Protein AF-A0A382MDK3-F1 (afdb_monomer)

Foldseek 3Di:
DPPPDQDDQLNHGVVCCVVPHDPLQSVCCNVVVDGDDPVRSVVSVVVVVVVVPDD

Secondary structure (DSSP, 8-state):
-------EETTEEHHHHHHHS-HHHHHHHHHHSSPPPHHHHHHHHHHHHHHT---

Nearest PDB structures (foldseek):
  1vgp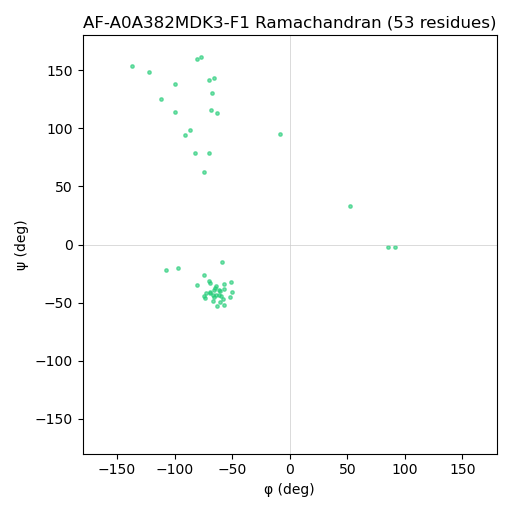-assembly1_A-2  TM=9.364E-01  e=4.578E-03  Sulfurisphaera tokodaii
  8bp7-assembly1_C  TM=9.325E-01  e=1.774E-02  Synechococcus elongatus PCC 7942 = FACHB-805
  1aj8-assembly1_B  TM=9.608E-01  e=2.173E-02  Pyrococcus furiosus
  6hxp-assembly1_A  TM=9.061E-01  e=7.354E-02  Hydrogenobacter thermophilus
  6hxo-assembly1_E  TM=8.009E-01  e=1.104E-01  Chlorobium limicola

Mean predicted aligned error: 7.5 Å

InterPro domains:
  IPR002020 Citrate synthase [PF00285] (5-54)
  IPR002020 Citrate synthase [PTHR11739] (6-53)
  IPR016142 Citrate synthase-like, large alpha subdomain [G3DSA:1.10.580.10] (3-54)
  IPR036969 Citrate synthase superfamily [SSF48256] (3-51)

Organism: NCBI:txid408172

pLDDT: mean 80.11, std 10.95, range [45.59, 90.81]

Solvent-accessible surface area (backbone atoms only — not comparable to full-atom values): 3496 Å² total; per-residue (Å²): 132,88,85,70,79,82,54,57,61,96,85,39,48,50,67,60,43,64,74,75,41,54,71,71,44,51,52,38,23,70,76,72,70,45,78,57,50,79,68,53,44,55,48,50,54,51,50,54,60,60,66,68,60,80,126

Sequence (55 aa):
MPEINSLTYRGYTVQELCEKCSFEEVAYLVLNGELPNKKQLKKFIKEERSDRKLS

Structure (mmCIF, N/CA/C/O backbone):
data_AF-A0A382MDK3-F1
#
_entry.id   AF-A0A382MDK3-F1
#
loop_
_atom_site.group_PDB
_atom_site.id
_atom_site.type_symbol
_atom_site.label_atom_id
_atom_site.label_alt_id
_atom_site.label_comp_id
_atom_site.label_asym_id
_atom_site.label_entity_id
_atom_site.label_seq_id
_atom_site.pdbx_PDB_ins_code
_atom_site.Cartn_x
_atom_site.Cartn_y
_atom_site.Cartn_z
_atom_site.occupancy
_atom_site.B_iso_or_equiv
_atom_site.auth_seq_id
_atom_site.auth_comp_id
_atom_site.auth_asym_id
_atom_site.auth_atom_id
_atom_site.pdbx_PDB_model_num
ATOM 1 N N . MET A 1 1 ? 28.181 -9.137 -11.081 1.00 45.59 1 MET A N 1
ATOM 2 C CA . MET A 1 1 ? 26.833 -8.905 -11.637 1.00 45.59 1 MET A CA 1
ATOM 3 C C . MET A 1 1 ? 25.843 -8.951 -10.489 1.00 45.59 1 MET A C 1
ATOM 5 O O . MET A 1 1 ? 25.811 -9.985 -9.836 1.00 45.59 1 MET A O 1
ATOM 9 N N . PRO A 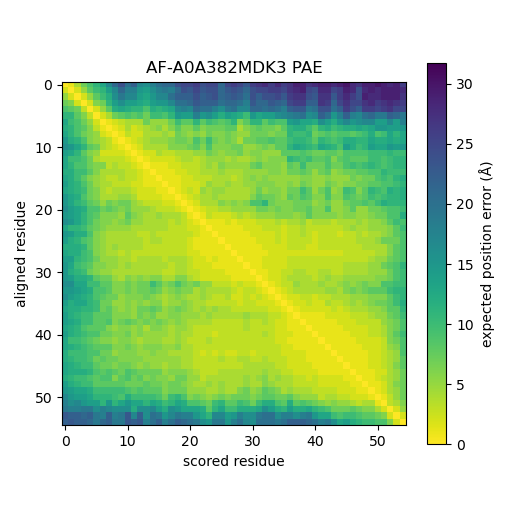1 2 ? 25.104 -7.880 -10.161 1.00 53.06 2 PRO A N 1
ATOM 10 C CA . PRO A 1 2 ? 24.006 -8.015 -9.225 1.00 53.06 2 PRO A CA 1
ATOM 11 C C . PRO A 1 2 ? 22.766 -8.433 -10.022 1.00 53.06 2 PRO A C 1
ATOM 13 O O . PRO A 1 2 ? 22.110 -7.614 -10.657 1.00 53.06 2 PRO A O 1
ATOM 16 N N . GLU A 1 3 ? 22.470 -9.729 -10.015 1.00 56.88 3 GLU A N 1
ATOM 17 C CA . GLU A 1 3 ? 21.186 -10.294 -10.442 1.00 56.88 3 GLU A CA 1
ATOM 18 C C . GLU A 1 3 ? 20.119 -10.016 -9.372 1.00 56.88 3 GLU A C 1
ATOM 20 O O . GLU A 1 3 ? 19.593 -10.924 -8.730 1.00 56.88 3 GLU A O 1
ATOM 25 N N . ILE A 1 4 ? 19.822 -8.744 -9.106 1.00 53.22 4 ILE A N 1
ATOM 26 C CA . ILE A 1 4 ? 18.767 -8.394 -8.156 1.00 53.22 4 ILE A CA 1
ATOM 27 C C . ILE A 1 4 ? 17.448 -8.251 -8.904 1.00 53.22 4 ILE A C 1
ATOM 29 O O . ILE A 1 4 ? 17.143 -7.211 -9.481 1.00 53.22 4 ILE A O 1
ATOM 33 N N . ASN A 1 5 ? 16.706 -9.362 -8.912 1.00 56.53 5 ASN A N 1
ATOM 34 C CA . ASN A 1 5 ? 15.262 -9.468 -9.117 1.00 56.53 5 ASN A CA 1
ATOM 35 C C . ASN A 1 5 ? 14.569 -8.103 -9.133 1.00 56.53 5 ASN A C 1
ATOM 37 O O . ASN A 1 5 ? 14.242 -7.554 -8.078 1.00 56.53 5 ASN A O 1
ATOM 41 N N . SER A 1 6 ? 14.364 -7.550 -10.329 1.00 60.00 6 SER A N 1
ATOM 42 C CA . SER A 1 6 ? 13.640 -6.297 -10.518 1.00 60.00 6 SER A CA 1
ATOM 43 C C . SER A 1 6 ? 12.166 -6.554 -10.216 1.00 60.00 6 SER A C 1
ATOM 45 O O . SER A 1 6 ? 11.356 -6.786 -11.111 1.00 60.00 6 SER A O 1
ATOM 47 N N . LEU A 1 7 ? 11.831 -6.599 -8.926 1.00 72.19 7 LEU A N 1
ATOM 48 C CA . LEU A 1 7 ? 10.469 -6.781 -8.468 1.00 72.19 7 LEU A CA 1
ATOM 49 C C . LEU A 1 7 ? 9.714 -5.510 -8.847 1.00 72.19 7 LEU A C 1
ATOM 51 O O . LEU A 1 7 ? 10.053 -4.406 -8.408 1.00 72.19 7 LEU A O 1
ATOM 55 N N . THR A 1 8 ? 8.737 -5.668 -9.729 1.00 75.12 8 THR A N 1
ATOM 56 C CA . THR A 1 8 ? 7.892 -4.570 -10.178 1.00 75.12 8 THR A CA 1
ATOM 57 C C . THR A 1 8 ? 6.485 -4.793 -9.656 1.00 75.12 8 THR A C 1
ATOM 59 O O . THR A 1 8 ? 5.879 -5.839 -9.881 1.00 75.12 8 THR A O 1
ATOM 62 N N . TYR A 1 9 ? 5.951 -3.799 -8.955 1.00 75.38 9 TYR A N 1
ATOM 63 C CA . TYR A 1 9 ? 4.542 -3.770 -8.590 1.00 75.38 9 TYR A CA 1
ATOM 64 C C . TYR A 1 9 ? 3.818 -2.851 -9.561 1.00 75.38 9 TYR A C 1
ATOM 66 O O . TYR A 1 9 ? 4.071 -1.649 -9.597 1.00 75.38 9 TYR A O 1
ATOM 74 N N . ARG A 1 10 ? 2.923 -3.429 -10.376 1.00 72.25 10 ARG A N 1
ATOM 75 C CA . ARG A 1 10 ? 2.068 -2.689 -11.326 1.00 72.25 10 ARG A CA 1
ATOM 76 C C . ARG A 1 10 ? 2.845 -1.740 -12.261 1.00 72.25 10 ARG A C 1
ATOM 78 O O . ARG A 1 10 ? 2.330 -0.700 -12.646 1.00 72.25 10 ARG A O 1
ATOM 85 N N . GLY A 1 11 ? 4.073 -2.108 -12.637 1.00 76.56 11 GLY A N 1
ATOM 86 C CA . GLY A 1 11 ? 4.932 -1.306 -13.520 1.00 76.56 11 GLY A CA 1
ATOM 87 C C . GLY A 1 11 ? 5.871 -0.325 -12.807 1.00 76.56 11 GLY A C 1
ATOM 88 O O . GLY A 1 11 ? 6.687 0.304 -13.473 1.00 76.56 11 GLY A O 1
ATOM 89 N N . TYR A 1 12 ? 5.819 -0.236 -11.476 1.00 76.69 12 TYR A N 1
ATOM 90 C CA . TYR A 1 12 ? 6.766 0.534 -10.667 1.00 76.69 12 TYR A CA 1
ATOM 91 C C . TYR A 1 12 ? 7.818 -0.387 -10.058 1.00 76.69 12 TYR A C 1
ATOM 93 O O . TYR A 1 12 ? 7.491 -1.473 -9.574 1.00 76.69 12 TYR A O 1
ATOM 101 N N . THR A 1 13 ? 9.084 0.029 -10.064 1.00 83.38 13 THR A N 1
ATOM 102 C CA . THR A 1 13 ? 10.144 -0.723 -9.384 1.00 83.38 13 THR A CA 1
ATOM 103 C C . THR A 1 13 ? 9.957 -0.617 -7.875 1.00 83.38 13 THR A C 1
ATOM 105 O O . THR A 1 13 ? 9.602 0.438 -7.350 1.00 83.38 13 THR A O 1
ATOM 108 N N . VAL A 1 14 ? 10.211 -1.711 -7.154 1.00 81.25 14 VAL A N 1
ATOM 109 C CA . VAL A 1 14 ? 10.138 -1.696 -5.685 1.00 81.25 14 VAL A CA 1
ATOM 110 C C . VAL A 1 14 ? 11.071 -0.648 -5.076 1.00 81.25 14 VAL A C 1
ATOM 112 O O . VAL A 1 14 ? 10.692 -0.035 -4.089 1.00 81.25 14 VAL A O 1
ATOM 115 N N . GLN A 1 15 ? 12.237 -0.376 -5.675 1.00 81.50 15 GLN A N 1
ATOM 116 C CA . GLN A 1 15 ? 13.119 0.709 -5.221 1.00 81.50 15 GLN A CA 1
ATOM 117 C C . GLN A 1 15 ? 12.448 2.084 -5.291 1.00 81.50 15 GLN A C 1
ATOM 119 O O . GLN A 1 15 ? 12.414 2.778 -4.282 1.00 81.50 15 GLN A O 1
ATOM 124 N N . GLU A 1 16 ? 11.838 2.440 -6.426 1.00 81.69 16 GLU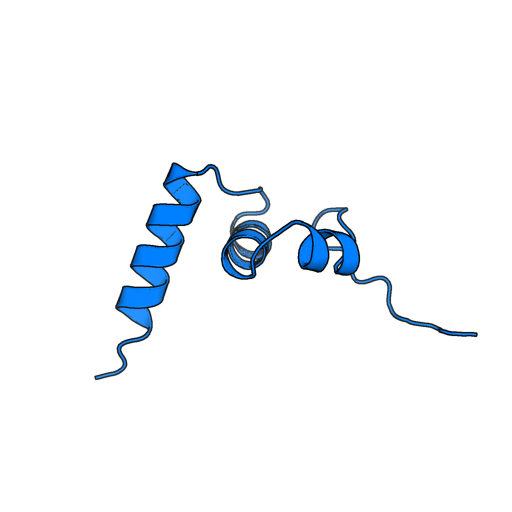 A N 1
ATOM 125 C CA . GLU A 1 16 ? 11.119 3.714 -6.563 1.00 81.69 16 GLU A CA 1
ATOM 126 C C . GLU A 1 16 ? 9.944 3.800 -5.584 1.00 81.69 16 GLU A C 1
ATOM 128 O O . GLU A 1 16 ? 9.704 4.850 -4.992 1.00 81.69 16 GLU A O 1
ATOM 133 N N . LEU A 1 17 ? 9.229 2.692 -5.378 1.00 82.31 17 LEU A N 1
ATOM 134 C CA . LEU A 1 17 ? 8.152 2.623 -4.394 1.00 82.31 17 LEU A CA 1
ATOM 135 C C . LEU A 1 17 ? 8.675 2.774 -2.962 1.00 82.31 17 LEU A C 1
ATOM 137 O O . LEU A 1 17 ? 8.040 3.456 -2.173 1.00 82.31 17 LEU A O 1
ATOM 141 N N . CYS A 1 18 ? 9.824 2.195 -2.619 1.00 81.00 18 CYS A N 1
ATOM 142 C CA . CYS A 1 18 ? 10.437 2.365 -1.303 1.00 81.00 18 CYS A CA 1
ATOM 143 C C . CYS A 1 18 ? 10.993 3.779 -1.080 1.00 81.00 18 CYS A C 1
ATOM 145 O O . CYS A 1 18 ? 10.996 4.246 0.055 1.00 81.00 18 CYS A O 1
ATOM 147 N N . GLU A 1 19 ? 11.467 4.455 -2.130 1.00 82.38 19 GLU A N 1
ATOM 148 C CA . GLU A 1 19 ? 11.996 5.821 -2.034 1.00 82.38 19 GLU A CA 1
ATOM 149 C C . GLU A 1 19 ? 10.891 6.886 -2.021 1.00 82.38 19 GLU A C 1
ATOM 151 O O . GLU A 1 19 ? 11.034 7.910 -1.350 1.00 82.38 19 GLU A O 1
ATOM 156 N N . LYS A 1 20 ? 9.790 6.668 -2.753 1.00 81.06 20 LYS A N 1
ATOM 157 C CA . LYS A 1 20 ? 8.727 7.672 -2.946 1.00 81.06 20 LYS A CA 1
ATOM 158 C C . LYS A 1 20 ? 7.430 7.384 -2.199 1.00 81.06 20 LYS A C 1
ATOM 160 O O . LYS A 1 20 ? 6.660 8.320 -1.990 1.00 81.06 20 LYS A O 1
ATOM 165 N N . CYS A 1 21 ? 7.167 6.136 -1.822 1.00 82.69 21 CYS A N 1
ATOM 166 C CA . CYS A 1 21 ? 5.910 5.726 -1.203 1.00 82.69 21 CYS A CA 1
ATOM 167 C C . CYS A 1 21 ? 6.136 5.087 0.169 1.00 82.69 21 CYS A C 1
ATOM 169 O O . CYS A 1 21 ? 7.132 4.421 0.442 1.00 82.69 21 CYS A O 1
ATOM 171 N N . SER A 1 22 ? 5.158 5.269 1.049 1.00 84.31 22 SER A N 1
ATOM 172 C CA . SER A 1 22 ? 5.133 4.580 2.338 1.00 84.31 22 SER A CA 1
ATOM 173 C C . SER A 1 22 ? 4.610 3.154 2.179 1.00 84.31 22 SER A C 1
ATOM 175 O O . SER A 1 22 ? 3.877 2.848 1.236 1.00 84.31 22 SER A O 1
ATOM 177 N N . PHE A 1 23 ? 4.916 2.281 3.143 1.00 84.31 23 PHE A N 1
ATOM 178 C CA . PHE A 1 23 ? 4.415 0.902 3.154 1.00 84.31 23 PHE A CA 1
ATOM 179 C C . PHE A 1 23 ? 2.892 0.828 2.956 1.00 84.31 23 PHE A C 1
ATOM 181 O O . PHE A 1 23 ? 2.416 -0.000 2.191 1.00 84.31 23 PHE A O 1
ATOM 188 N N . GLU A 1 24 ? 2.134 1.728 3.587 1.00 87.56 24 GLU A N 1
ATOM 189 C CA . GLU A 1 24 ? 0.669 1.779 3.492 1.00 87.56 24 GLU A CA 1
ATOM 190 C C . GLU A 1 24 ? 0.181 2.097 2.066 1.00 87.56 24 GLU A C 1
ATOM 192 O O . GLU A 1 24 ? -0.820 1.542 1.618 1.00 87.56 24 GLU A O 1
ATOM 197 N N . GLU A 1 25 ? 0.898 2.945 1.322 1.00 87.31 25 GLU A N 1
ATOM 198 C CA . GLU A 1 25 ? 0.573 3.278 -0.072 1.00 87.31 25 GLU A CA 1
ATOM 199 C C . GLU A 1 25 ? 0.8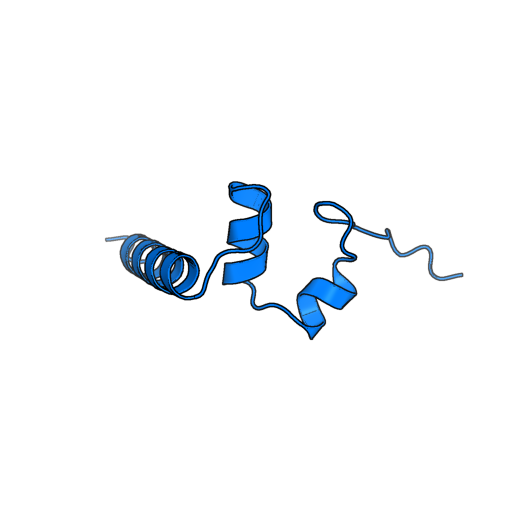88 2.118 -1.013 1.00 87.31 25 GLU A C 1
ATOM 201 O O . GLU A 1 25 ? 0.086 1.797 -1.890 1.00 87.31 25 GLU A O 1
ATOM 206 N N . VAL A 1 26 ? 2.029 1.459 -0.796 1.00 87.19 26 VAL A N 1
ATOM 207 C CA . VAL A 1 26 ? 2.427 0.273 -1.562 1.00 87.19 26 VAL A CA 1
ATOM 208 C C . VAL A 1 26 ? 1.474 -0.887 -1.282 1.00 87.19 26 VAL A C 1
ATOM 210 O O . VAL A 1 26 ? 1.005 -1.519 -2.221 1.00 87.19 26 VAL A O 1
ATOM 213 N N . ALA A 1 27 ? 1.123 -1.138 -0.019 1.00 86.81 27 ALA A N 1
ATOM 214 C CA . ALA A 1 27 ? 0.149 -2.157 0.364 1.00 86.81 27 ALA A CA 1
ATOM 215 C C . ALA A 1 27 ? -1.216 -1.882 -0.276 1.00 86.81 27 ALA A C 1
ATOM 217 O O . ALA A 1 27 ? -1.820 -2.787 -0.851 1.00 86.81 27 ALA A O 1
ATOM 218 N N . TYR A 1 28 ? -1.668 -0.623 -0.261 1.00 87.94 28 TYR A N 1
ATOM 219 C CA . TYR A 1 28 ? -2.902 -0.238 -0.936 1.00 87.94 28 TYR A CA 1
ATOM 220 C C . TYR A 1 28 ? -2.828 -0.476 -2.447 1.00 87.94 28 TYR A C 1
ATOM 222 O O . TYR A 1 28 ? -3.774 -1.024 -3.006 1.00 87.94 28 TYR A O 1
ATOM 230 N N . LEU A 1 29 ? -1.715 -0.125 -3.099 1.00 87.31 29 LEU A N 1
ATOM 231 C CA . LEU A 1 29 ? -1.498 -0.365 -4.528 1.00 87.31 29 LEU A CA 1
ATOM 232 C C . LEU A 1 29 ? -1.441 -1.855 -4.872 1.00 87.31 29 LEU A C 1
ATOM 234 O O . LEU A 1 29 ? -1.952 -2.264 -5.911 1.00 87.31 29 LEU A O 1
ATOM 238 N N . VAL A 1 30 ? -0.857 -2.685 -4.012 1.00 85.19 30 VAL A N 1
ATOM 239 C CA . VAL A 1 30 ? -0.822 -4.138 -4.211 1.00 85.19 30 VAL A CA 1
ATOM 240 C C . VAL A 1 30 ? -2.220 -4.744 -4.041 1.00 85.19 30 VAL A C 1
ATOM 242 O O . VAL A 1 30 ? -2.613 -5.578 -4.855 1.00 85.19 30 VAL A O 1
ATOM 245 N N . LEU A 1 31 ? -2.991 -4.291 -3.046 1.00 85.25 31 LEU A N 1
ATOM 246 C CA . LEU A 1 31 ? -4.345 -4.781 -2.757 1.00 85.25 31 LEU A CA 1
ATOM 247 C C . LEU A 1 31 ? -5.398 -4.295 -3.765 1.00 85.25 31 LEU A C 1
ATOM 249 O O . LEU A 1 31 ? -6.216 -5.085 -4.227 1.00 85.25 31 LEU A O 1
ATOM 253 N N . ASN A 1 32 ? -5.389 -3.004 -4.104 1.00 86.06 32 ASN A N 1
ATOM 254 C CA . ASN A 1 32 ? -6.407 -2.360 -4.945 1.00 86.06 32 ASN A CA 1
ATOM 255 C C . ASN A 1 32 ? -5.970 -2.249 -6.414 1.00 86.06 32 ASN A C 1
ATOM 257 O O . ASN A 1 32 ? -6.809 -2.115 -7.297 1.00 86.06 32 ASN A O 1
ATOM 261 N N . GLY A 1 33 ? -4.668 -2.328 -6.704 1.00 84.12 33 GLY A N 1
ATOM 262 C CA . GLY A 1 33 ? -4.117 -2.174 -8.054 1.00 84.12 33 GLY A CA 1
ATOM 263 C C . GLY A 1 33 ? -3.851 -0.727 -8.484 1.00 84.12 33 GLY A C 1
ATOM 264 O O . GLY A 1 33 ? -3.325 -0.526 -9.577 1.00 84.12 33 GLY A O 1
ATOM 265 N N . GLU A 1 34 ? -4.169 0.257 -7.641 1.00 85.44 34 GLU A N 1
ATOM 266 C CA . GLU A 1 34 ? -4.032 1.695 -7.905 1.00 85.44 34 GLU A CA 1
ATOM 267 C C . GLU A 1 34 ? -3.452 2.445 -6.695 1.00 85.44 34 GLU A C 1
ATOM 269 O O . GLU A 1 34 ? -3.599 2.007 -5.553 1.00 85.44 34 GLU A O 1
ATOM 274 N N . LEU A 1 35 ? -2.782 3.581 -6.931 1.00 84.44 35 LEU A N 1
ATOM 275 C CA . LEU A 1 35 ? -2.266 4.419 -5.844 1.00 84.44 35 LEU A CA 1
ATOM 276 C C . LEU A 1 35 ? -3.433 5.040 -5.058 1.00 84.44 35 LEU A C 1
ATOM 278 O O . LEU A 1 35 ? -4.319 5.646 -5.667 1.00 84.44 35 LEU A O 1
ATOM 282 N N . PRO A 1 36 ? -3.435 4.953 -3.716 1.00 86.19 36 PRO A N 1
ATOM 283 C CA . PRO A 1 36 ? -4.488 5.562 -2.921 1.00 86.19 36 PRO A CA 1
ATOM 284 C C . PRO A 1 36 ? -4.440 7.082 -3.034 1.00 86.19 36 PRO A C 1
ATOM 286 O O . PRO A 1 36 ? -3.381 7.706 -2.983 1.00 86.19 36 PRO A O 1
ATOM 289 N N . ASN A 1 37 ? -5.607 7.714 -3.052 1.00 88.56 37 ASN A N 1
ATOM 290 C CA . ASN A 1 37 ? -5.684 9.151 -2.837 1.00 88.56 37 ASN A CA 1
ATOM 291 C C . ASN A 1 37 ? -5.519 9.485 -1.338 1.00 88.56 37 ASN A C 1
ATOM 293 O O . ASN A 1 37 ? -5.786 8.648 -0.474 1.00 88.56 37 ASN A O 1
ATOM 297 N N . LYS A 1 38 ? -5.182 10.734 -0.977 1.00 87.81 38 LYS A N 1
ATOM 298 C CA . LYS A 1 38 ? -4.916 11.140 0.430 1.00 87.81 38 LYS A CA 1
ATOM 299 C C . LYS A 1 38 ? -6.024 10.743 1.420 1.00 87.81 38 LYS A C 1
ATOM 301 O O . LYS A 1 38 ? -5.751 10.482 2.591 1.00 87.81 38 LYS A O 1
ATOM 306 N N . LYS A 1 39 ? -7.285 10.726 0.970 1.00 90.81 39 LYS A N 1
ATOM 307 C CA . LYS A 1 39 ? -8.438 10.286 1.778 1.00 90.81 39 LYS A CA 1
ATOM 308 C C . LYS A 1 39 ? -8.489 8.763 1.944 1.00 90.81 39 LYS A C 1
ATOM 310 O O . LYS A 1 39 ? -8.725 8.304 3.057 1.00 90.81 39 LYS A O 1
ATOM 315 N N . GLN A 1 40 ? -8.263 8.007 0.866 1.00 88.62 40 GLN A N 1
ATOM 316 C CA . GLN A 1 40 ? -8.225 6.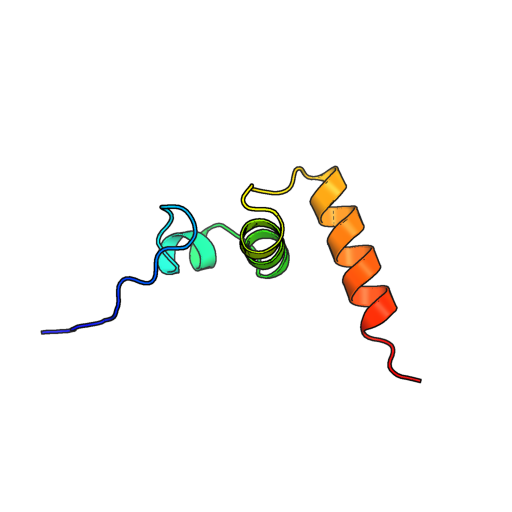539 0.890 1.00 88.62 40 GLN A CA 1
ATOM 317 C C . GLN A 1 40 ? -7.065 6.048 1.747 1.00 88.62 40 GLN A C 1
ATOM 319 O O . GLN A 1 40 ? -7.285 5.203 2.604 1.00 88.62 40 GLN A O 1
ATOM 324 N N . LEU A 1 41 ? -5.883 6.658 1.605 1.00 89.12 41 LEU A N 1
ATOM 325 C CA . LEU A 1 41 ? -4.721 6.334 2.424 1.00 89.12 41 LEU A CA 1
ATOM 326 C C . LEU A 1 41 ? -5.039 6.521 3.911 1.00 89.12 41 LEU A C 1
ATOM 328 O O . LEU A 1 41 ? -4.915 5.588 4.688 1.00 89.12 41 LEU A O 1
ATOM 332 N N . LYS A 1 42 ? -5.562 7.686 4.318 1.00 90.50 42 LYS A N 1
ATOM 333 C CA . LYS A 1 42 ? -5.949 7.913 5.723 1.00 90.50 42 LYS A CA 1
ATOM 334 C C . LYS A 1 42 ? -6.966 6.897 6.241 1.00 90.50 42 LYS A C 1
ATOM 336 O O . LYS A 1 42 ? -6.893 6.525 7.410 1.00 90.50 42 LYS A O 1
ATOM 341 N N . LYS A 1 43 ? -7.925 6.489 5.405 1.00 90.12 43 LYS A N 1
ATOM 342 C CA . LYS A 1 43 ? -8.914 5.473 5.775 1.00 90.12 43 LYS A CA 1
ATOM 343 C C . LYS A 1 43 ? -8.239 4.111 5.963 1.00 90.12 43 LYS A C 1
ATOM 345 O O . LYS A 1 43 ? -8.401 3.527 7.026 1.00 90.12 43 LYS A O 1
ATOM 350 N N . PHE A 1 44 ? -7.413 3.696 5.005 1.00 89.19 44 PHE A N 1
ATOM 351 C CA . PHE A 1 44 ? -6.666 2.442 5.040 1.00 89.19 44 PHE A CA 1
ATOM 352 C C . PHE A 1 44 ? -5.767 2.347 6.277 1.00 89.19 44 PHE A C 1
ATOM 354 O O . PHE A 1 44 ? -5.844 1.380 7.018 1.00 89.19 44 PHE A O 1
ATOM 361 N N . ILE A 1 45 ? -5.010 3.404 6.580 1.00 88.50 45 ILE A N 1
ATOM 362 C CA . ILE A 1 45 ? -4.161 3.484 7.780 1.00 88.50 45 ILE A CA 1
ATOM 363 C C . ILE A 1 45 ? -4.990 3.361 9.061 1.00 88.50 45 ILE A C 1
ATOM 365 O O . ILE A 1 45 ? -4.568 2.738 10.036 1.00 88.50 45 ILE A O 1
ATOM 369 N N . LYS A 1 46 ? -6.169 3.991 9.091 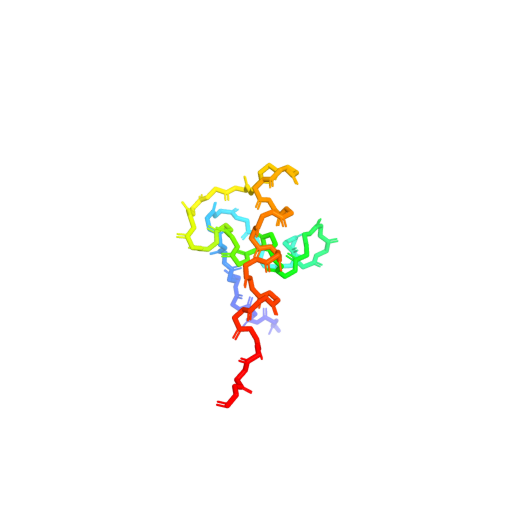1.00 90.00 46 LYS A N 1
ATOM 370 C CA . LYS A 1 46 ? -7.068 3.920 10.243 1.00 90.00 46 LYS A CA 1
ATOM 371 C C . LYS A 1 46 ? -7.612 2.503 10.429 1.00 90.00 46 LYS A C 1
ATOM 373 O O . LYS 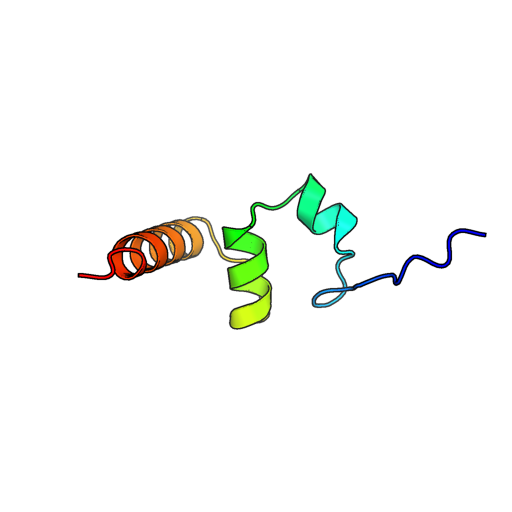A 1 46 ? -7.633 2.038 11.562 1.00 90.00 46 LYS A O 1
ATOM 378 N N . GLU A 1 47 ? -8.018 1.845 9.345 1.00 87.75 47 GLU A N 1
ATOM 379 C CA . GLU A 1 47 ? -8.495 0.457 9.342 1.00 87.7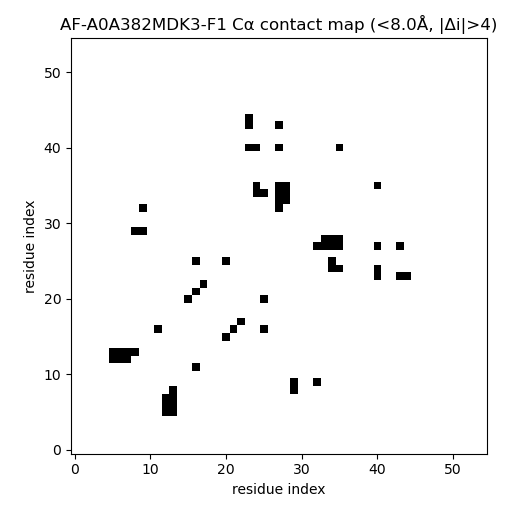5 47 GLU A CA 1
ATOM 380 C C . GLU A 1 47 ? -7.378 -0.505 9.777 1.00 87.75 47 GLU A C 1
ATOM 382 O O . GLU A 1 47 ? -7.543 -1.184 10.784 1.00 87.75 47 GLU A O 1
ATOM 387 N N . GLU A 1 48 ? -6.200 -0.452 9.145 1.00 86.88 48 GLU A N 1
ATOM 388 C CA . GLU A 1 48 ? -4.997 -1.223 9.517 1.00 86.88 48 GLU A CA 1
ATOM 389 C C . GLU A 1 48 ? -4.638 -1.074 11.003 1.00 86.88 48 GLU A C 1
ATOM 391 O O . GLU A 1 48 ? -4.339 -2.046 11.696 1.00 86.88 48 GLU A O 1
ATOM 396 N N . ARG A 1 49 ? -4.669 0.156 11.534 1.00 85.81 49 ARG A N 1
ATOM 397 C CA . ARG A 1 49 ? -4.377 0.403 12.955 1.00 85.81 49 ARG A CA 1
ATOM 398 C C . ARG A 1 49 ? -5.453 -0.136 13.888 1.00 85.81 49 ARG A C 1
ATOM 400 O O . ARG A 1 49 ? -5.120 -0.517 15.008 1.00 85.81 49 ARG A O 1
ATOM 407 N N . SER A 1 50 ? -6.714 -0.121 13.467 1.00 86.88 50 SER A N 1
ATOM 408 C CA . SER A 1 50 ? -7.812 -0.716 14.227 1.00 86.88 50 SER A CA 1
ATOM 409 C C . SER A 1 50 ? -7.709 -2.241 14.248 1.00 86.88 50 SER A C 1
ATOM 411 O O . SER A 1 50 ? -7.887 -2.825 15.314 1.00 86.88 50 SER A O 1
ATOM 413 N N . ASP A 1 51 ? -7.342 -2.858 13.124 1.00 83.44 51 ASP A N 1
ATOM 414 C CA . ASP A 1 51 ? -7.191 -4.312 12.985 1.00 83.44 51 ASP A CA 1
ATOM 415 C C . ASP A 1 51 ? -5.919 -4.854 13.658 1.00 83.44 51 ASP A C 1
ATOM 417 O O . ASP A 1 51 ? -5.895 -5.975 14.156 1.00 83.44 51 ASP A O 1
ATOM 421 N N . ARG A 1 52 ? -4.867 -4.030 13.793 1.00 81.12 52 ARG A N 1
ATOM 422 C CA . ARG A 1 52 ? -3.645 -4.395 14.539 1.00 81.12 52 ARG A CA 1
ATOM 423 C C . ARG A 1 52 ? -3.879 -4.743 16.005 1.00 81.12 52 ARG A C 1
ATOM 425 O O . ARG A 1 52 ? -2.978 -5.278 16.653 1.00 81.12 52 ARG A O 1
ATOM 432 N N . LYS A 1 53 ? -5.040 -4.400 16.561 1.00 73.62 53 LYS A N 1
ATOM 433 C CA . LYS A 1 53 ? -5.375 -4.718 17.942 1.00 73.62 53 LYS A CA 1
ATOM 434 C C . LYS A 1 53 ? -5.900 -6.154 18.020 1.00 73.62 53 LYS A C 1
ATOM 436 O O . LYS A 1 53 ? -7.101 -6.368 18.145 1.00 73.62 53 LYS A O 1
ATOM 441 N N . LEU A 1 54 ? -4.992 -7.131 17.993 1.00 67.50 54 LEU A N 1
ATOM 442 C CA . LEU A 1 54 ? -5.319 -8.472 18.479 1.00 67.50 54 LEU A CA 1
ATOM 443 C C . LEU A 1 54 ? -5.643 -8.353 19.976 1.00 67.50 54 LEU A C 1
ATOM 445 O O . LEU A 1 54 ? -4.781 -7.960 20.765 1.00 67.50 54 LEU A O 1
ATOM 449 N N . SER A 1 55 ? -6.902 -8.607 20.331 1.00 59.41 55 SER A N 1
ATOM 450 C CA . SER A 1 55 ? -7.328 -8.839 21.717 1.00 59.41 55 SER A CA 1
ATOM 451 C C . SER A 1 55 ? -7.330 -10.330 22.006 1.00 59.41 55 SER A C 1
ATOM 453 O O . SER A 1 55 ? -7.621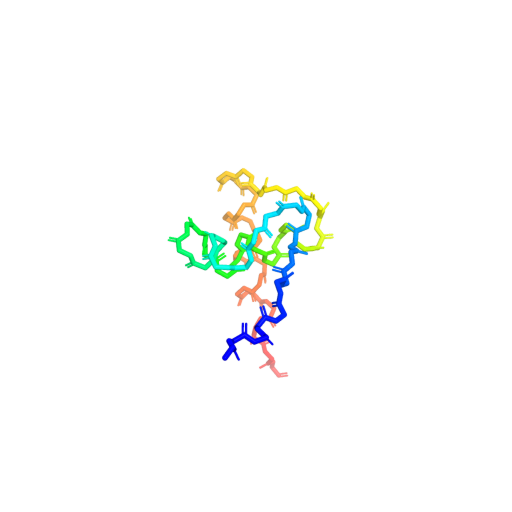 -11.095 21.059 1.00 59.41 55 SER A O 1
#

Radius of gyration: 13.58 Å; Cα contacts (8 Å, |Δi|>4): 33; chains: 1; bounding box: 36×21×35 Å